Protein AF-A0A9D5GYY9-F1 (afdb_monomer_lite)

Organism: Pisum sativum (NCBI:txid3888)

Sequence (164 aa):
MALQGVNLPLAFTGQEAIWQKVFKEKFNMSIYDLDDFFGGPAFLTWSRMGNLHRNVPAALKYIFPSAKITHLGNWFSVKSDPKWTCTYLLDAIDPLFVEIGKAFVEQQLQEYGRSSHIYNYDTFDENTPPVDDPEYISSLGATIFKGMQSGDCNTSKFALLSWD

Structure (mmCIF, N/CA/C/O backbone):
data_AF-A0A9D5GYY9-F1
#
_entry.id   AF-A0A9D5GYY9-F1
#
loop_
_atom_site.group_PDB
_atom_site.id
_atom_site.type_symbol
_atom_site.label_atom_id
_atom_site.label_alt_id
_atom_site.label_comp_id
_atom_site.label_asym_id
_atom_site.label_entity_id
_atom_site.label_seq_id
_atom_site.pdbx_PDB_ins_code
_atom_site.Cartn_x
_atom_site.Cartn_y
_atom_site.Cartn_z
_atom_site.occupancy
_atom_site.B_iso_or_equiv
_atom_site.auth_seq_id
_atom_site.auth_comp_id
_atom_site.auth_asym_id
_atom_site.auth_atom_id
_atom_site.pdbx_PDB_model_num
ATOM 1 N N . MET A 1 1 ? -26.545 -6.242 2.659 1.00 84.75 1 MET A N 1
ATOM 2 C CA . MET A 1 1 ? -25.514 -6.815 3.554 1.00 84.75 1 MET A CA 1
ATOM 3 C C . MET A 1 1 ? -26.095 -7.231 4.900 1.00 84.75 1 MET A C 1
ATOM 5 O O . MET A 1 1 ? -26.119 -8.425 5.152 1.00 84.75 1 MET A O 1
ATOM 9 N N . ALA A 1 2 ? -26.653 -6.316 5.704 1.00 92.31 2 ALA A N 1
ATOM 10 C CA . ALA A 1 2 ? -27.191 -6.649 7.033 1.00 92.31 2 ALA A CA 1
ATOM 11 C C . ALA A 1 2 ? -28.255 -7.770 7.035 1.00 92.31 2 ALA A C 1
ATOM 13 O O . ALA A 1 2 ? -28.135 -8.726 7.791 1.00 92.31 2 ALA A O 1
ATOM 14 N N . LEU A 1 3 ? -29.243 -7.719 6.131 1.00 94.31 3 LEU A N 1
ATOM 15 C CA . LEU A 1 3 ? -30.298 -8.748 6.025 1.00 94.31 3 LEU A CA 1
ATOM 16 C C . LEU A 1 3 ? -29.793 -10.138 5.594 1.00 94.31 3 LEU A C 1
ATOM 18 O O . LEU A 1 3 ? -30.537 -11.105 5.672 1.00 94.31 3 LEU A O 1
ATOM 22 N N . GLN A 1 4 ? -28.548 -10.228 5.126 1.00 93.25 4 GLN A N 1
ATOM 23 C CA . GLN A 1 4 ? -27.902 -11.473 4.700 1.00 93.25 4 GLN A CA 1
ATOM 24 C C . GLN A 1 4 ? -26.844 -11.937 5.718 1.00 93.25 4 GLN A C 1
ATOM 26 O O . GLN A 1 4 ? -26.031 -12.798 5.408 1.00 93.25 4 GLN A O 1
ATOM 31 N N . GLY A 1 5 ? -26.799 -11.335 6.915 1.00 93.19 5 GLY A N 1
ATOM 32 C CA . GLY A 1 5 ? -25.850 -11.705 7.970 1.00 93.19 5 GLY A CA 1
ATOM 33 C C . GLY A 1 5 ? -24.387 -11.334 7.693 1.00 93.19 5 GLY A C 1
ATOM 34 O O . GLY A 1 5 ? -23.506 -11.760 8.434 1.00 93.19 5 GLY A O 1
ATOM 35 N N . VAL A 1 6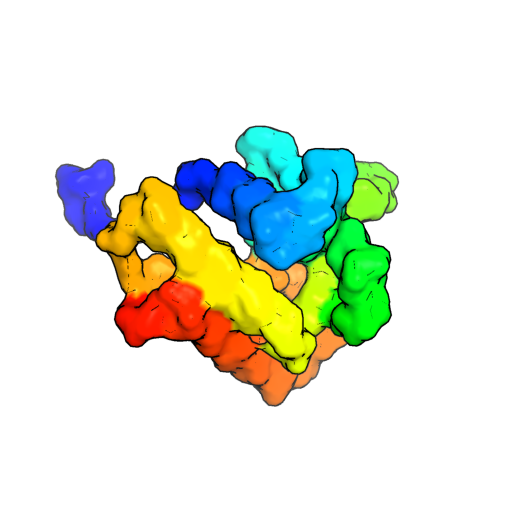 ? -24.104 -10.538 6.655 1.00 90.56 6 VAL A N 1
ATOM 36 C CA . VAL A 1 6 ? -22.736 -10.106 6.319 1.00 90.56 6 VAL A CA 1
ATOM 37 C C . VAL A 1 6 ? -22.232 -9.117 7.371 1.00 90.56 6 VAL A C 1
ATOM 39 O O . VAL A 1 6 ? -22.811 -8.039 7.522 1.00 90.56 6 VAL A O 1
ATOM 42 N N . ASN A 1 7 ? -21.138 -9.464 8.054 1.00 91.06 7 ASN A N 1
ATOM 43 C CA . ASN A 1 7 ? -20.552 -8.677 9.146 1.00 91.06 7 ASN A CA 1
ATOM 44 C C . ASN A 1 7 ? -19.096 -8.229 8.910 1.00 91.06 7 ASN A C 1
ATOM 46 O O . ASN A 1 7 ? -18.578 -7.462 9.716 1.00 91.06 7 ASN A O 1
ATOM 50 N N . LEU A 1 8 ? -18.452 -8.664 7.820 1.00 89.50 8 LEU A N 1
ATOM 51 C CA . LEU A 1 8 ? -17.073 -8.295 7.483 1.00 89.50 8 LEU A CA 1
ATOM 52 C C . LEU A 1 8 ? -16.927 -7.890 6.003 1.00 89.50 8 LEU A C 1
ATOM 54 O O . LEU A 1 8 ? -16.326 -8.618 5.215 1.00 89.50 8 LEU A O 1
ATOM 58 N N . PRO A 1 9 ? -17.522 -6.762 5.580 1.00 91.00 9 PRO A N 1
ATOM 59 C CA . PRO A 1 9 ? -17.279 -6.216 4.251 1.00 91.00 9 PRO A CA 1
ATOM 60 C C . PRO A 1 9 ? -15.926 -5.512 4.154 1.00 91.00 9 PRO A C 1
ATOM 62 O O . PRO A 1 9 ? -15.473 -4.878 5.107 1.00 91.00 9 PRO A O 1
ATOM 65 N N . LEU A 1 10 ? -15.333 -5.540 2.964 1.00 86.69 10 LEU A N 1
ATOM 66 C CA . LEU A 1 10 ? -14.183 -4.699 2.647 1.00 86.69 10 LEU A CA 1
ATOM 67 C C . LEU A 1 10 ? -14.624 -3.235 2.499 1.00 86.69 10 LEU A C 1
ATOM 69 O O . LEU A 1 10 ? -15.646 -2.943 1.876 1.00 86.69 10 LEU A O 1
ATOM 73 N N . ALA A 1 11 ? -13.841 -2.314 3.061 1.00 89.31 11 ALA A N 1
ATOM 74 C CA . ALA A 1 11 ? -14.134 -0.882 3.087 1.00 89.31 11 ALA A CA 1
ATOM 75 C C . ALA A 1 11 ? -12.952 -0.073 2.527 1.00 89.31 11 ALA A C 1
ATOM 77 O O . ALA A 1 11 ? -12.190 0.535 3.269 1.00 89.31 11 ALA A O 1
ATOM 78 N N . PHE A 1 12 ? -12.796 -0.071 1.200 1.00 86.81 12 PHE A N 1
ATOM 79 C CA . PHE A 1 12 ? -11.655 0.565 0.520 1.00 86.81 12 PHE A CA 1
ATOM 80 C C . PHE A 1 12 ? -11.857 2.043 0.141 1.00 86.81 12 PHE A C 1
ATOM 82 O O . PHE A 1 12 ? -10.991 2.658 -0.484 1.00 86.81 12 PHE A O 1
ATOM 89 N N . THR A 1 13 ? -13.028 2.615 0.417 1.00 90.81 13 THR A N 1
ATOM 90 C CA . THR A 1 13 ? -13.376 3.962 -0.051 1.00 90.81 13 THR A CA 1
ATOM 91 C C . THR A 1 13 ? -12.424 5.012 0.522 1.00 90.81 13 THR A C 1
ATOM 93 O O . THR A 1 13 ? -12.263 5.105 1.732 1.00 90.81 13 THR A O 1
ATOM 96 N N . GLY A 1 14 ? -11.835 5.835 -0.353 1.00 90.06 14 GLY A N 1
ATOM 97 C CA . GLY A 1 14 ? -11.000 6.975 0.041 1.00 90.06 14 GLY A CA 1
ATOM 98 C C . GLY A 1 14 ? -9.535 6.650 0.359 1.00 90.06 14 GLY A C 1
ATOM 99 O O . GLY A 1 14 ? -8.796 7.551 0.749 1.00 90.06 14 GLY A O 1
ATOM 100 N N . GLN A 1 15 ? -9.082 5.412 0.129 1.00 90.38 15 GLN A N 1
ATOM 101 C CA . GLN A 1 15 ? -7.683 5.005 0.318 1.00 90.38 15 GLN A CA 1
ATOM 102 C C . GLN A 1 15 ? -6.675 5.913 -0.414 1.00 90.38 15 GLN A C 1
ATOM 104 O O . GLN A 1 15 ? -5.615 6.215 0.134 1.00 90.38 15 GLN A O 1
ATOM 109 N N . GLU A 1 16 ? -6.989 6.389 -1.622 1.00 92.00 16 GLU A N 1
ATOM 110 C CA . GLU A 1 16 ? -6.086 7.256 -2.395 1.00 92.00 16 GLU A CA 1
ATOM 111 C C . GLU A 1 16 ? -5.832 8.587 -1.677 1.00 92.00 16 GLU A C 1
ATOM 113 O O . GLU A 1 16 ? -4.707 9.082 -1.670 1.00 92.00 16 GLU A O 1
ATOM 118 N N . ALA A 1 17 ? -6.848 9.140 -1.006 1.00 92.56 17 ALA A N 1
ATOM 119 C CA . ALA A 1 17 ? -6.710 10.378 -0.242 1.00 92.56 17 ALA A CA 1
ATOM 120 C C . ALA A 1 17 ? -5.799 10.192 0.984 1.00 92.56 17 ALA A C 1
ATOM 122 O O . ALA A 1 17 ? -5.020 11.089 1.313 1.00 92.56 17 ALA A O 1
ATOM 123 N N . ILE A 1 18 ? -5.850 9.019 1.627 1.00 94.12 18 ILE A N 1
ATOM 124 C CA . ILE A 1 18 ? -4.931 8.660 2.715 1.00 94.12 18 ILE A CA 1
ATOM 125 C C . ILE A 1 18 ? -3.498 8.587 2.184 1.00 94.12 18 ILE A C 1
ATOM 127 O O . ILE A 1 18 ? -2.615 9.241 2.735 1.00 94.12 18 ILE A O 1
ATOM 131 N N . TRP A 1 19 ? -3.268 7.880 1.074 1.00 94.25 19 TRP A N 1
ATOM 132 C CA . TRP A 1 19 ? -1.945 7.801 0.448 1.00 94.25 19 TRP A CA 1
ATOM 133 C C . TRP A 1 19 ? -1.400 9.169 0.030 1.00 94.25 19 TRP A C 1
ATOM 135 O O . TRP A 1 19 ? -0.231 9.461 0.273 1.00 94.25 19 TRP A O 1
ATOM 145 N N . GLN A 1 20 ? -2.240 10.037 -0.540 1.00 93.31 20 GLN A N 1
ATOM 146 C CA . GLN A 1 20 ? -1.849 11.407 -0.880 1.00 93.31 20 GLN A CA 1
ATOM 147 C C . GLN A 1 20 ? -1.379 12.187 0.350 1.00 93.31 20 GLN A C 1
ATOM 149 O O . GLN A 1 20 ? -0.344 12.847 0.2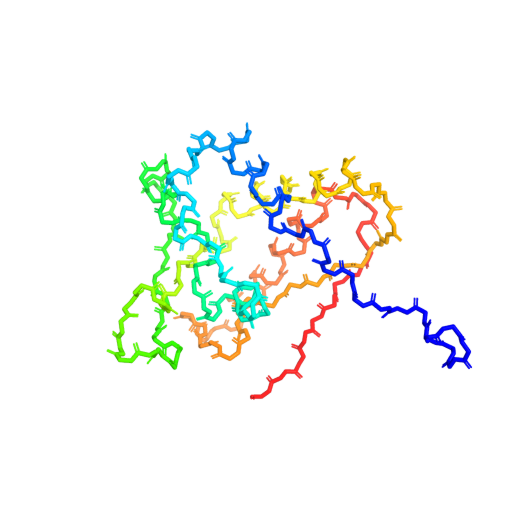85 1.00 93.31 20 GLN A O 1
ATOM 154 N N . LYS A 1 21 ? -2.110 12.110 1.470 1.00 94.88 21 LYS A N 1
ATOM 155 C CA . LYS A 1 21 ? -1.710 12.760 2.728 1.00 94.88 21 LYS A CA 1
ATOM 156 C C . LYS A 1 21 ? -0.391 12.195 3.245 1.00 94.88 21 LYS A C 1
ATOM 158 O O . LYS A 1 21 ? 0.523 12.964 3.513 1.00 94.88 21 LYS A O 1
ATOM 163 N N . VAL A 1 22 ? -0.246 10.869 3.286 1.00 95.00 22 VAL A N 1
ATOM 164 C CA . VAL A 1 22 ? 0.985 10.198 3.736 1.00 95.00 22 VAL A CA 1
ATOM 165 C C . VAL A 1 22 ? 2.194 10.665 2.929 1.00 95.00 22 VAL A C 1
ATOM 167 O O . VAL A 1 22 ? 3.162 11.160 3.503 1.00 95.00 22 VAL A O 1
ATOM 170 N N . PHE A 1 23 ? 2.145 10.568 1.600 1.00 94.44 23 PHE A N 1
ATOM 171 C CA . PHE A 1 23 ? 3.292 10.922 0.764 1.00 94.44 23 PHE A CA 1
ATOM 172 C C . PHE A 1 23 ? 3.625 12.414 0.799 1.00 94.44 23 PHE A C 1
ATOM 174 O O . PHE A 1 23 ? 4.801 12.779 0.830 1.00 94.44 23 PHE A O 1
ATOM 181 N N . LYS A 1 24 ? 2.614 13.283 0.863 1.00 93.88 24 LYS A N 1
ATOM 182 C CA . LYS A 1 24 ? 2.83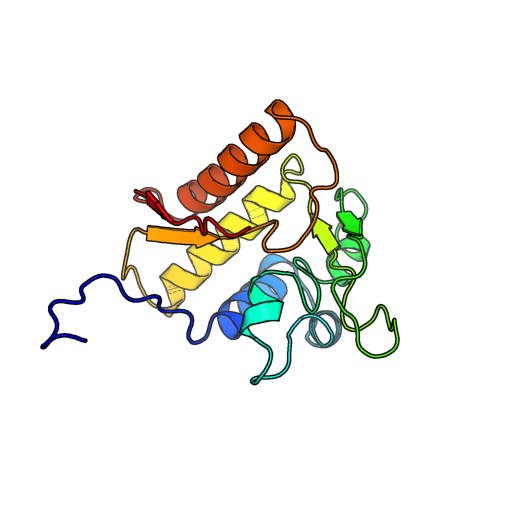5 14.730 0.948 1.00 93.88 24 LYS A CA 1
ATOM 183 C C . LYS A 1 24 ? 3.373 15.155 2.312 1.00 93.88 24 LYS A C 1
ATOM 185 O O . LYS A 1 24 ? 4.334 15.911 2.377 1.00 93.88 24 LYS A O 1
ATOM 190 N N . GLU A 1 25 ? 2.759 14.687 3.393 1.00 93.00 25 GLU A N 1
ATOM 191 C CA . GLU A 1 25 ? 3.031 15.182 4.747 1.00 93.00 25 GLU A CA 1
ATOM 192 C C . GLU A 1 25 ? 4.219 14.482 5.412 1.00 93.00 25 GLU A C 1
ATOM 194 O O . GLU A 1 25 ? 4.957 15.118 6.161 1.00 93.00 25 GLU A O 1
ATOM 199 N N . LYS A 1 26 ? 4.423 13.185 5.148 1.00 92.50 26 LYS A N 1
ATOM 200 C CA . LYS A 1 26 ? 5.482 12.386 5.791 1.00 92.50 26 LYS A CA 1
ATOM 201 C C . LYS A 1 26 ? 6.726 12.237 4.922 1.00 92.50 26 LYS A C 1
ATOM 203 O O . LYS A 1 26 ? 7.824 12.157 5.459 1.00 92.50 26 LYS A O 1
ATOM 208 N N . PHE A 1 27 ? 6.564 12.238 3.599 1.00 92.06 27 PHE A N 1
ATOM 209 C CA . PHE A 1 27 ? 7.655 11.983 2.649 1.00 92.06 27 PHE A CA 1
ATOM 210 C C . PHE A 1 27 ? 7.983 13.181 1.747 1.00 92.06 27 PHE A C 1
ATOM 212 O O . PHE A 1 27 ? 8.803 13.053 0.840 1.00 92.06 27 PHE A O 1
ATOM 219 N N . ASN A 1 28 ? 7.382 14.348 2.014 1.00 91.69 28 ASN A N 1
ATOM 220 C CA . ASN A 1 28 ? 7.642 15.615 1.322 1.00 91.69 28 ASN A CA 1
ATOM 221 C C . ASN A 1 28 ? 7.525 15.522 -0.214 1.00 91.69 28 ASN A C 1
ATOM 223 O O . ASN A 1 28 ? 8.269 16.176 -0.946 1.00 91.69 28 ASN A O 1
ATOM 227 N N . MET A 1 29 ? 6.600 14.695 -0.708 1.00 92.75 29 MET A N 1
ATOM 228 C CA . MET A 1 29 ? 6.320 14.576 -2.138 1.00 92.75 29 MET A CA 1
ATOM 229 C C . MET A 1 29 ? 5.381 15.690 -2.602 1.00 92.75 29 MET A C 1
ATOM 231 O O . MET A 1 29 ? 4.412 16.041 -1.922 1.00 92.75 29 MET A O 1
ATOM 235 N N . SER A 1 30 ? 5.637 16.236 -3.788 1.00 92.38 30 SER A N 1
ATOM 236 C CA . SER A 1 30 ? 4.714 17.163 -4.436 1.00 92.38 30 SER A CA 1
ATOM 237 C C . SER A 1 30 ? 3.531 16.417 -5.060 1.00 92.38 30 SER A C 1
ATOM 239 O O . SER A 1 30 ? 3.533 15.198 -5.208 1.00 92.38 30 SER A O 1
ATOM 241 N N . ILE A 1 31 ? 2.496 17.155 -5.469 1.00 87.25 31 ILE A N 1
ATOM 242 C CA . ILE A 1 31 ? 1.393 16.551 -6.229 1.00 87.25 31 ILE A CA 1
ATOM 243 C C . ILE A 1 31 ? 1.866 16.000 -7.583 1.00 87.25 31 ILE A C 1
ATOM 245 O O . ILE A 1 31 ? 1.354 14.983 -8.031 1.00 87.25 31 ILE A O 1
ATOM 249 N N . TYR A 1 32 ? 2.880 16.627 -8.189 1.00 89.19 32 TYR A N 1
ATOM 250 C CA . TYR A 1 32 ? 3.451 16.200 -9.468 1.00 89.19 32 TYR A CA 1
ATOM 251 C C . TYR A 1 32 ? 4.211 14.878 -9.342 1.00 89.19 32 TYR A C 1
ATOM 253 O O . TYR A 1 32 ? 4.190 14.062 -10.257 1.00 89.19 32 TYR A O 1
ATOM 261 N N . ASP A 1 33 ? 4.817 14.629 -8.180 1.00 88.69 33 ASP A N 1
ATOM 262 C CA . ASP A 1 33 ? 5.488 13.363 -7.868 1.00 88.69 33 ASP A CA 1
ATOM 263 C C . ASP A 1 33 ? 4.509 12.179 -7.764 1.00 88.69 33 ASP A C 1
ATOM 265 O O . ASP A 1 33 ? 4.918 11.019 -7.868 1.00 88.69 33 ASP A O 1
ATOM 269 N N . LEU A 1 34 ? 3.218 12.468 -7.564 1.00 88.25 34 LEU A N 1
ATOM 270 C CA . LEU A 1 34 ? 2.139 11.492 -7.400 1.00 88.25 34 LEU A CA 1
ATOM 271 C C . LEU A 1 34 ? 1.213 11.385 -8.623 1.00 88.25 34 LEU A C 1
ATOM 273 O O . LEU A 1 34 ? 0.297 10.563 -8.601 1.00 88.25 34 LEU A O 1
ATOM 277 N N . ASP A 1 35 ? 1.431 12.184 -9.671 1.00 82.19 35 ASP A N 1
ATOM 278 C CA . ASP A 1 35 ? 0.507 12.307 -10.811 1.00 82.19 35 ASP A CA 1
ATOM 279 C C . ASP A 1 35 ? 0.330 10.975 -11.564 1.00 82.19 35 ASP A C 1
ATOM 281 O O . ASP A 1 35 ? -0.779 10.589 -11.921 1.00 82.19 35 ASP A O 1
ATOM 285 N N . ASP A 1 36 ? 1.416 10.207 -11.694 1.00 80.75 36 ASP A N 1
ATOM 286 C CA . ASP A 1 36 ? 1.430 8.879 -12.326 1.00 80.75 36 ASP A CA 1
ATOM 287 C C . ASP A 1 36 ? 1.351 7.716 -11.307 1.00 80.75 36 ASP A C 1
ATOM 289 O O . ASP A 1 36 ? 1.585 6.556 -11.658 1.00 80.75 36 ASP A O 1
ATOM 293 N N . PHE A 1 37 ? 1.093 7.997 -10.024 1.00 86.06 37 PHE A N 1
ATOM 294 C CA . PHE A 1 37 ? 1.031 6.960 -8.984 1.00 86.06 37 PHE A CA 1
ATOM 295 C C . PHE A 1 37 ? -0.359 6.323 -8.868 1.00 86.06 37 PHE A C 1
ATOM 297 O O . PHE A 1 37 ? -0.463 5.110 -8.694 1.00 86.06 37 PHE A O 1
ATOM 304 N N . PHE A 1 38 ? -1.427 7.115 -8.978 1.00 87.88 38 PHE A N 1
ATOM 305 C CA . PHE A 1 38 ? -2.795 6.626 -8.807 1.00 87.88 38 PHE A CA 1
ATOM 306 C C . PHE A 1 38 ? -3.441 6.241 -10.138 1.00 87.88 38 PHE A C 1
ATOM 308 O O . PHE A 1 38 ? -3.384 6.983 -11.115 1.00 87.88 38 PHE A O 1
ATOM 315 N N . GLY A 1 39 ? -4.138 5.103 -10.150 1.00 84.31 39 GLY A N 1
ATOM 316 C CA . GLY A 1 39 ? -4.987 4.723 -11.272 1.00 84.31 39 GLY A CA 1
ATOM 317 C C . GLY A 1 39 ? -6.241 5.586 -11.397 1.00 84.31 39 GLY A C 1
ATOM 318 O O . GLY A 1 39 ? -6.727 6.176 -10.432 1.00 84.31 39 GLY A O 1
ATOM 319 N N . GLY A 1 40 ? -6.813 5.616 -12.603 1.00 86.56 40 GLY A N 1
ATOM 320 C CA . GLY A 1 40 ? -8.132 6.207 -12.824 1.00 86.56 40 GLY A CA 1
ATOM 321 C C . GLY A 1 40 ? -9.229 5.477 -12.028 1.00 86.56 40 GLY A C 1
ATOM 322 O O . GLY A 1 40 ? -9.060 4.310 -11.675 1.00 86.56 40 GLY A O 1
ATOM 323 N N . PRO A 1 41 ? -10.395 6.108 -11.791 1.00 87.88 41 PRO A N 1
ATOM 324 C CA . PRO A 1 41 ? -11.431 5.592 -10.887 1.00 87.88 41 PRO A CA 1
ATOM 325 C C . PRO A 1 41 ? -11.957 4.199 -11.267 1.00 87.88 41 PRO A C 1
ATOM 327 O O . PRO A 1 41 ? -12.308 3.416 -10.390 1.00 87.88 41 PRO A O 1
ATOM 330 N N . ALA A 1 42 ? -11.976 3.870 -12.562 1.00 88.88 42 ALA A N 1
ATOM 331 C CA . ALA A 1 42 ? -12.393 2.559 -13.060 1.00 88.88 42 ALA A CA 1
ATOM 332 C C . ALA A 1 42 ? -11.332 1.454 -12.880 1.00 88.88 42 ALA A C 1
ATOM 334 O O . ALA A 1 42 ? -11.650 0.284 -13.060 1.00 88.88 42 ALA A O 1
ATOM 335 N N . PHE A 1 43 ? -10.092 1.814 -12.536 1.00 86.56 43 PHE A N 1
ATOM 336 C CA . PHE A 1 43 ? -8.941 0.910 -12.467 1.00 86.56 43 PHE A CA 1
ATOM 337 C C . PHE A 1 43 ? -8.300 0.841 -11.073 1.00 86.56 43 PHE A C 1
ATOM 339 O O . PHE A 1 43 ? -7.260 0.207 -10.900 1.00 86.56 43 PHE A O 1
ATOM 346 N N . LEU A 1 44 ? -8.917 1.471 -10.065 1.00 87.06 44 LEU A N 1
ATOM 347 C CA . LEU A 1 44 ? -8.375 1.539 -8.705 1.00 87.06 44 LEU A CA 1
ATOM 348 C C . LEU A 1 44 ? -8.166 0.165 -8.065 1.00 87.06 44 LEU A C 1
ATOM 350 O O . LEU A 1 44 ? -7.257 0.021 -7.260 1.00 87.06 44 LEU A O 1
ATOM 354 N N . THR A 1 45 ? -8.967 -0.842 -8.412 1.00 86.12 45 THR A N 1
ATOM 355 C CA . THR A 1 45 ? -8.798 -2.214 -7.908 1.00 86.12 45 THR A CA 1
ATOM 356 C C . THR A 1 45 ? -7.410 -2.755 -8.243 1.00 86.12 45 THR A C 1
ATOM 358 O O . THR A 1 45 ? -6.630 -3.034 -7.340 1.00 86.12 45 THR A O 1
ATOM 361 N N . TRP A 1 46 ? -7.055 -2.787 -9.526 1.00 83.69 46 TRP A N 1
ATOM 362 C CA . TRP A 1 46 ? -5.743 -3.246 -9.989 1.00 83.69 46 TRP A CA 1
ATOM 363 C C . TRP A 1 46 ? -4.603 -2.305 -9.596 1.00 83.69 46 TRP A C 1
ATOM 365 O O . TRP A 1 46 ? -3.468 -2.749 -9.460 1.00 83.69 46 TRP A O 1
ATOM 375 N N . SER A 1 47 ? -4.879 -1.016 -9.376 1.00 84.56 47 SER A N 1
ATOM 376 C CA . SER A 1 47 ? -3.863 -0.108 -8.836 1.00 84.56 47 SER A CA 1
ATOM 377 C C . SER A 1 47 ? -3.551 -0.317 -7.366 1.00 84.56 47 SER A C 1
ATOM 379 O O . SER A 1 47 ? -2.395 -0.202 -6.973 1.00 84.56 47 SER A O 1
ATOM 381 N N . ARG A 1 48 ? -4.541 -0.681 -6.552 1.00 87.12 48 ARG A N 1
ATOM 382 C CA . ARG A 1 48 ? -4.324 -1.000 -5.134 1.00 87.12 48 ARG A CA 1
ATOM 383 C C . ARG A 1 48 ? -3.605 -2.331 -4.932 1.00 87.12 48 ARG A C 1
ATOM 385 O O . ARG A 1 48 ? -2.889 -2.462 -3.949 1.00 87.12 48 ARG A O 1
ATOM 392 N N . MET A 1 49 ? -3.792 -3.271 -5.856 1.00 83.50 49 MET A N 1
ATOM 393 C CA . MET A 1 49 ? -3.130 -4.583 -5.865 1.00 83.50 49 MET A CA 1
ATOM 394 C C . MET A 1 49 ? -1.723 -4.534 -6.497 1.00 83.50 49 MET A C 1
ATOM 396 O O . MET A 1 49 ? -1.007 -5.527 -6.522 1.00 83.50 49 MET A O 1
ATOM 400 N N . GLY A 1 50 ? -1.290 -3.366 -6.991 1.00 77.94 50 GLY A N 1
ATOM 401 C CA . GLY A 1 50 ? 0.050 -3.181 -7.551 1.00 77.94 50 GLY A CA 1
ATOM 402 C C . GLY A 1 50 ? 0.232 -3.724 -8.972 1.00 77.94 50 GLY A C 1
ATOM 403 O O . GLY A 1 50 ? 1.360 -3.778 -9.456 1.00 77.94 50 GLY A O 1
ATOM 404 N N . ASN A 1 51 ? -0.853 -4.099 -9.654 1.00 75.06 51 ASN A N 1
ATOM 405 C CA . ASN A 1 51 ? -0.855 -4.587 -11.035 1.00 75.06 51 ASN A CA 1
ATOM 406 C C . ASN A 1 51 ? -0.779 -3.444 -12.060 1.00 75.06 51 ASN A C 1
ATOM 408 O O . ASN A 1 51 ? -0.017 -3.503 -13.027 1.00 75.06 51 ASN A O 1
ATOM 412 N N . LEU A 1 52 ? -1.581 -2.396 -11.844 1.00 64.81 52 LEU A N 1
ATOM 413 C CA . LEU A 1 52 ? -1.627 -1.192 -12.677 1.00 64.81 52 LEU A CA 1
ATOM 414 C C . LEU A 1 52 ? -1.074 -0.011 -11.892 1.00 64.81 52 LEU A C 1
ATOM 416 O O . LEU A 1 52 ? -1.666 0.381 -10.898 1.00 64.81 52 LEU A O 1
ATOM 420 N N . HIS A 1 53 ? -0.024 0.645 -12.369 1.00 63.59 53 HIS A N 1
ATOM 421 C CA . HIS A 1 53 ? 0.707 1.647 -11.578 1.00 63.59 53 HIS A CA 1
ATOM 422 C C . HIS A 1 53 ? 1.441 1.040 -10.368 1.00 63.59 53 HIS A C 1
ATOM 424 O O . HIS A 1 53 ? 1.423 -0.163 -10.116 1.00 63.59 53 HIS A O 1
ATOM 430 N N . ARG A 1 54 ? 2.235 1.875 -9.700 1.00 67.94 54 ARG A N 1
ATOM 431 C CA . ARG A 1 54 ? 3.338 1.444 -8.834 1.00 67.94 54 ARG A CA 1
ATOM 432 C C . ARG A 1 54 ? 2.850 1.186 -7.397 1.00 67.94 54 ARG A C 1
ATOM 434 O O . ARG A 1 54 ? 1.980 1.905 -6.932 1.00 67.94 54 ARG A O 1
ATOM 441 N N . ASN A 1 55 ? 3.446 0.238 -6.667 1.00 78.31 55 ASN A N 1
ATOM 442 C CA . ASN A 1 55 ? 3.172 -0.000 -5.239 1.00 78.31 55 ASN A CA 1
ATOM 443 C C . ASN A 1 55 ? 3.719 1.150 -4.384 1.00 78.31 55 ASN A C 1
ATOM 445 O O . ASN A 1 55 ? 3.139 1.513 -3.364 1.00 78.31 55 ASN A O 1
ATOM 449 N N . VAL A 1 56 ? 4.819 1.761 -4.833 1.00 86.44 56 VAL A N 1
ATOM 450 C CA . VAL A 1 56 ? 5.346 3.021 -4.300 1.00 86.44 56 VAL A CA 1
ATOM 451 C C . VAL A 1 56 ? 5.572 4.049 -5.418 1.00 86.44 56 VAL A C 1
ATOM 453 O O . VAL A 1 56 ? 5.899 3.660 -6.543 1.00 86.44 56 VAL A O 1
ATOM 456 N N . PRO A 1 57 ? 5.442 5.364 -5.156 1.00 87.62 57 PRO A N 1
ATOM 457 C CA . PRO A 1 57 ? 5.683 6.391 -6.167 1.00 87.62 57 PRO A CA 1
ATOM 458 C C . PRO A 1 57 ? 7.095 6.307 -6.759 1.00 87.62 57 PRO A C 1
ATOM 460 O O . PRO A 1 57 ? 8.066 6.063 -6.043 1.00 87.62 57 PRO A O 1
ATOM 463 N N . ALA A 1 58 ? 7.239 6.588 -8.058 1.00 84.94 58 ALA A N 1
ATOM 464 C CA . ALA A 1 58 ? 8.549 6.639 -8.722 1.00 84.94 58 ALA A CA 1
ATOM 465 C C . ALA A 1 58 ? 9.501 7.645 -8.056 1.00 84.94 58 ALA A C 1
ATOM 467 O O . ALA A 1 58 ? 10.703 7.399 -7.938 1.00 84.94 58 ALA A O 1
ATOM 468 N N . ALA A 1 59 ? 8.929 8.752 -7.572 1.00 87.88 59 ALA A N 1
ATOM 469 C CA . ALA A 1 59 ? 9.611 9.797 -6.824 1.00 87.88 59 ALA A CA 1
ATOM 470 C C . ALA A 1 59 ? 10.387 9.263 -5.610 1.00 87.88 59 ALA A C 1
ATOM 472 O O . ALA A 1 59 ? 11.442 9.800 -5.269 1.00 87.88 59 ALA A O 1
ATOM 473 N N . LEU A 1 60 ? 9.922 8.165 -4.999 1.00 88.88 60 LEU A N 1
ATOM 474 C CA . LEU A 1 60 ? 10.548 7.578 -3.816 1.00 88.88 60 LEU A CA 1
ATOM 475 C C . LEU A 1 60 ? 12.007 7.184 -4.076 1.00 88.88 60 LEU A C 1
ATOM 477 O O . LEU A 1 60 ? 12.840 7.349 -3.194 1.00 88.88 60 LEU A O 1
ATOM 481 N N . LYS A 1 61 ? 12.350 6.761 -5.299 1.00 87.56 61 LYS A N 1
ATOM 482 C CA . LYS A 1 61 ? 13.733 6.433 -5.678 1.00 87.56 61 LYS A CA 1
ATOM 483 C C . LYS A 1 61 ? 14.658 7.655 -5.686 1.00 87.56 61 LYS A C 1
ATOM 485 O O . LYS A 1 61 ? 15.852 7.519 -5.444 1.00 87.56 61 LYS A O 1
ATOM 490 N N . TYR A 1 62 ? 14.127 8.837 -5.986 1.00 88.31 62 TYR A N 1
ATOM 491 C CA . TYR A 1 62 ? 14.909 10.075 -6.009 1.00 88.31 62 TYR A CA 1
ATOM 492 C C . TYR A 1 62 ? 15.032 10.691 -4.613 1.00 88.31 62 TYR A C 1
ATOM 494 O O . TYR A 1 62 ? 16.078 11.240 -4.282 1.00 88.31 62 TYR A O 1
ATOM 502 N N . ILE A 1 63 ? 13.985 10.567 -3.792 1.00 89.88 63 ILE A N 1
ATOM 503 C CA . ILE A 1 63 ? 13.964 11.073 -2.413 1.00 89.88 63 ILE A CA 1
ATOM 504 C C . ILE A 1 63 ? 14.770 10.153 -1.481 1.00 89.88 63 ILE A C 1
ATOM 506 O O . ILE A 1 63 ? 15.527 10.635 -0.642 1.00 89.88 63 ILE A O 1
ATOM 510 N N . PHE A 1 64 ? 14.667 8.835 -1.671 1.00 90.94 64 PHE A N 1
ATOM 511 C CA . PHE A 1 64 ? 15.386 7.807 -0.917 1.00 90.94 64 PHE A CA 1
ATOM 512 C C . PHE A 1 64 ? 16.247 6.954 -1.862 1.00 90.94 64 PHE A C 1
ATOM 514 O O . PHE A 1 64 ? 15.899 5.813 -2.168 1.00 90.94 64 PHE A O 1
ATOM 521 N N . PRO A 1 65 ? 17.401 7.465 -2.328 1.00 89.75 65 PRO A N 1
ATOM 522 C CA . PRO A 1 65 ? 18.247 6.754 -3.291 1.00 89.75 65 PRO A CA 1
ATOM 523 C C . PRO A 1 65 ? 18.876 5.469 -2.735 1.00 89.75 65 PRO A C 1
ATOM 525 O O . PRO A 1 65 ? 19.316 4.621 -3.508 1.00 89.75 65 PRO A O 1
ATOM 528 N N . SER A 1 66 ? 18.924 5.311 -1.409 1.00 90.44 66 SER A N 1
ATOM 529 C CA . SER A 1 66 ? 19.367 4.083 -0.743 1.00 90.44 66 SER A CA 1
ATOM 530 C C . SER A 1 66 ? 18.276 3.016 -0.634 1.00 90.44 66 SER A C 1
ATOM 532 O O . SER A 1 66 ? 18.594 1.894 -0.244 1.00 90.44 66 SER A O 1
ATOM 534 N N . ALA A 1 67 ? 17.016 3.355 -0.937 1.00 90.31 67 ALA A N 1
ATOM 535 C CA . ALA A 1 67 ? 15.905 2.424 -0.819 1.00 90.31 67 ALA A CA 1
ATOM 536 C C . ALA A 1 67 ? 16.014 1.311 -1.865 1.00 90.31 67 ALA A C 1
ATOM 538 O O . ALA A 1 67 ? 16.252 1.553 -3.055 1.00 90.31 67 ALA A O 1
ATOM 539 N N . LYS A 1 68 ? 15.798 0.072 -1.430 1.00 89.31 68 LYS A N 1
ATOM 540 C CA . LYS A 1 68 ? 15.803 -1.104 -2.302 1.00 89.31 68 LYS A CA 1
ATOM 541 C C . LYS A 1 68 ? 14.481 -1.210 -3.048 1.00 89.31 68 LYS A C 1
ATOM 543 O O . LYS A 1 68 ? 13.546 -1.866 -2.603 1.00 89.31 68 LYS A O 1
ATOM 548 N N . ILE A 1 69 ? 14.408 -0.547 -4.196 1.00 87.25 69 ILE A N 1
ATOM 549 C CA . ILE A 1 69 ? 13.220 -0.553 -5.050 1.00 87.25 69 ILE A CA 1
ATOM 550 C C . ILE A 1 69 ? 13.506 -1.365 -6.312 1.00 87.25 69 ILE A C 1
ATOM 552 O O . ILE A 1 69 ? 14.376 -1.013 -7.114 1.00 87.25 69 ILE A O 1
ATOM 556 N N . THR A 1 70 ? 12.745 -2.438 -6.497 1.00 83.44 70 THR A N 1
ATOM 557 C CA . THR A 1 70 ? 12.781 -3.284 -7.693 1.00 83.44 70 THR A CA 1
ATOM 558 C C . THR A 1 70 ? 11.651 -2.907 -8.641 1.00 83.44 70 THR A C 1
ATOM 560 O O . THR A 1 70 ? 10.622 -2.377 -8.229 1.00 83.44 70 THR A O 1
ATOM 563 N N . HIS A 1 71 ? 11.861 -3.123 -9.934 1.00 80.88 71 HIS A N 1
ATOM 564 C CA . HIS A 1 71 ? 10.836 -2.914 -10.950 1.00 80.88 71 HIS A CA 1
ATOM 565 C C . HIS A 1 71 ? 10.297 -4.287 -11.336 1.00 80.88 71 HIS A C 1
ATOM 567 O O . HIS A 1 71 ? 11.065 -5.118 -11.828 1.00 80.88 71 HIS A O 1
ATOM 573 N N . LEU A 1 72 ? 9.019 -4.541 -11.062 1.00 77.94 72 LEU A N 1
ATOM 574 C CA . LEU A 1 72 ? 8.396 -5.816 -11.400 1.00 77.94 72 LEU A CA 1
ATOM 575 C C . LEU A 1 72 ? 8.152 -5.929 -12.908 1.00 77.94 72 LEU A C 1
ATOM 577 O O . LEU A 1 72 ? 8.269 -4.959 -13.666 1.00 77.94 72 LEU A O 1
ATOM 581 N N . GLY A 1 73 ? 7.851 -7.155 -13.334 1.00 74.94 73 GLY A N 1
ATOM 582 C CA . GLY A 1 73 ? 7.541 -7.477 -14.719 1.00 74.94 73 GLY A CA 1
ATOM 583 C C . GLY A 1 73 ? 6.272 -6.795 -15.234 1.00 74.94 73 GLY A C 1
ATOM 584 O O . GLY A 1 73 ? 5.514 -6.162 -14.501 1.00 74.94 73 GLY A O 1
ATOM 585 N N . ASN A 1 74 ? 6.047 -6.940 -16.536 1.00 78.25 74 ASN A N 1
ATOM 586 C CA . ASN A 1 74 ? 4.846 -6.439 -17.187 1.00 78.25 74 ASN A CA 1
ATOM 587 C C . ASN A 1 74 ? 3.634 -7.307 -16.818 1.00 78.25 74 ASN A C 1
ATOM 589 O O . ASN A 1 74 ? 3.529 -8.442 -17.281 1.00 78.25 74 ASN A O 1
ATOM 593 N N . TRP A 1 75 ? 2.702 -6.737 -16.060 1.00 72.94 75 TRP A N 1
ATOM 594 C CA . TRP A 1 75 ? 1.348 -7.257 -15.900 1.00 72.94 75 TRP A CA 1
ATOM 595 C C . TRP A 1 75 ? 0.442 -6.653 -16.983 1.00 72.94 75 TRP A C 1
ATOM 597 O O . TRP A 1 75 ? 0.134 -5.460 -16.941 1.00 72.94 75 TRP A O 1
ATOM 607 N N . PHE A 1 76 ? 0.097 -7.465 -17.991 1.00 70.06 76 PHE A N 1
ATOM 608 C CA . PHE A 1 76 ? -0.898 -7.216 -19.053 1.00 70.06 76 PHE A CA 1
ATOM 609 C C . PHE A 1 76 ? -1.058 -5.763 -19.558 1.00 70.06 76 PHE A C 1
ATOM 611 O O . PHE A 1 76 ? -2.172 -5.278 -19.764 1.00 70.06 76 PHE A O 1
ATOM 618 N N . SER A 1 77 ? 0.040 -5.043 -19.807 1.00 68.44 77 SER A N 1
ATOM 619 C CA . SER A 1 77 ? -0.066 -3.637 -20.222 1.00 68.44 77 SER A CA 1
ATOM 620 C C . SER A 1 77 ? -0.690 -3.427 -21.595 1.00 68.44 77 SER A C 1
ATOM 622 O O . SER A 1 77 ? -0.403 -4.111 -22.583 1.00 68.44 77 SER A O 1
ATOM 624 N N . VAL A 1 78 ? -1.468 -2.350 -21.680 1.00 67.12 78 VAL A N 1
ATOM 625 C CA . VAL A 1 78 ? -1.934 -1.794 -22.946 1.00 67.12 78 VAL A CA 1
ATOM 626 C C . VAL A 1 78 ? -0.715 -1.340 -23.753 1.00 67.12 78 VAL A C 1
ATOM 628 O O . VAL A 1 78 ? 0.003 -0.427 -23.352 1.00 67.12 78 VAL A O 1
ATOM 631 N N . LYS A 1 79 ? -0.484 -1.978 -24.907 1.00 72.69 79 LYS A N 1
ATOM 632 C CA . LYS A 1 79 ? 0.613 -1.663 -25.847 1.00 72.69 79 LYS A CA 1
ATOM 633 C C . LYS A 1 79 ? 2.031 -1.806 -25.273 1.00 72.69 79 LYS A C 1
ATOM 635 O O . LYS A 1 79 ? 2.950 -1.194 -25.810 1.00 72.69 79 LYS A O 1
ATOM 640 N N . SER A 1 80 ? 2.224 -2.600 -24.217 1.00 72.19 80 SER A N 1
ATOM 641 C CA . SER A 1 80 ? 3.545 -2.774 -23.588 1.00 72.19 80 SER A CA 1
ATOM 642 C C . SER A 1 80 ? 4.150 -1.480 -23.024 1.00 72.19 80 SER A C 1
ATOM 644 O O . SER A 1 80 ? 5.366 -1.394 -22.875 1.00 72.19 80 SER A O 1
ATOM 646 N N . ASP A 1 81 ? 3.323 -0.471 -22.733 1.00 75.81 81 ASP A N 1
ATOM 647 C CA . ASP A 1 81 ? 3.776 0.816 -22.210 1.00 75.81 81 ASP A CA 1
ATOM 648 C C . ASP A 1 81 ? 4.048 0.711 -20.692 1.00 75.81 81 ASP A C 1
ATOM 650 O O . ASP A 1 81 ? 3.100 0.526 -19.918 1.00 75.81 81 ASP A O 1
ATOM 654 N N . PRO A 1 82 ? 5.318 0.852 -20.244 1.00 70.81 82 PRO A N 1
ATOM 655 C CA . PRO A 1 82 ? 5.700 0.754 -18.835 1.00 70.81 82 PRO A CA 1
ATOM 656 C C . PRO A 1 82 ? 5.063 1.818 -17.940 1.00 70.81 82 PRO A C 1
ATOM 658 O O . PRO A 1 82 ? 5.159 1.716 -16.721 1.00 70.81 82 PRO A O 1
ATOM 661 N N . LYS A 1 83 ? 4.426 2.847 -18.511 1.00 73.50 83 LYS A N 1
ATOM 662 C CA . LYS A 1 83 ? 3.649 3.821 -17.744 1.00 73.50 83 LYS A CA 1
ATOM 663 C C . LYS A 1 83 ? 2.500 3.165 -16.969 1.00 73.50 83 LYS A C 1
ATOM 665 O O . LYS A 1 83 ? 2.201 3.593 -15.859 1.00 73.50 83 LYS A O 1
ATOM 670 N N . TRP A 1 84 ? 1.872 2.137 -17.540 1.00 72.12 84 TRP A N 1
ATOM 671 C CA . TRP A 1 84 ? 0.631 1.545 -17.020 1.00 72.12 84 TRP A CA 1
ATOM 672 C C . TRP A 1 84 ? 0.843 0.214 -16.290 1.00 72.12 84 TRP A C 1
ATOM 674 O O . TRP A 1 84 ? -0.123 -0.469 -15.971 1.00 72.12 84 TRP A O 1
ATOM 684 N N . THR A 1 85 ? 2.092 -0.185 -16.059 1.00 73.69 85 THR A N 1
ATOM 685 C CA . THR A 1 85 ? 2.471 -1.495 -15.507 1.00 73.69 85 THR A CA 1
ATOM 686 C C . THR A 1 85 ? 3.859 -1.406 -14.863 1.00 73.69 85 THR A C 1
ATOM 688 O O . THR A 1 85 ? 4.336 -0.306 -14.587 1.00 73.69 85 THR A O 1
ATOM 691 N N . CYS A 1 86 ? 4.523 -2.546 -14.657 1.00 70.31 86 CYS A N 1
ATOM 692 C CA . CYS A 1 86 ? 5.888 -2.653 -14.155 1.00 70.31 86 CYS A CA 1
ATOM 693 C C . CYS A 1 86 ? 6.069 -1.846 -12.865 1.00 70.31 86 CYS A C 1
ATOM 695 O O . CYS A 1 86 ? 6.784 -0.845 -12.776 1.00 70.31 86 CYS A O 1
ATOM 697 N N . THR A 1 87 ? 5.318 -2.263 -11.857 1.00 73.31 87 THR A N 1
ATOM 698 C CA 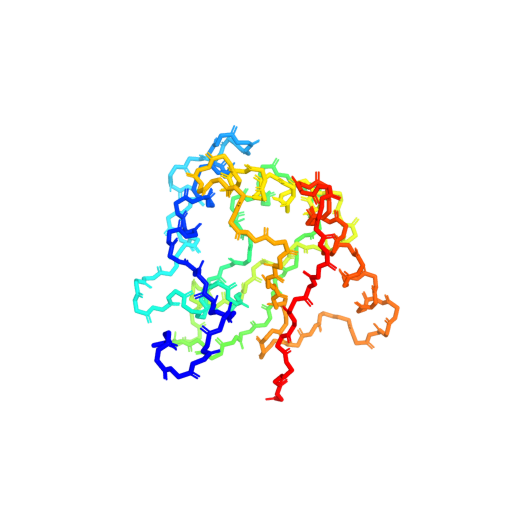. THR A 1 87 ? 5.241 -1.585 -10.572 1.00 73.31 87 THR A CA 1
ATOM 699 C C . THR A 1 87 ? 6.612 -1.477 -9.889 1.00 73.31 87 THR A C 1
ATOM 701 O O . THR A 1 87 ? 7.461 -2.365 -10.004 1.00 73.31 87 THR A O 1
ATOM 704 N N . TYR A 1 88 ? 6.844 -0.376 -9.167 1.00 82.38 88 TYR A N 1
ATOM 705 C CA . TYR A 1 88 ? 7.972 -0.297 -8.241 1.00 82.38 88 TYR A CA 1
ATOM 706 C C . TYR A 1 88 ? 7.590 -0.997 -6.947 1.00 82.38 88 TYR A C 1
ATOM 708 O O . TYR A 1 88 ? 6.674 -0.547 -6.262 1.00 82.38 88 TYR A O 1
ATOM 716 N N . LEU A 1 89 ? 8.312 -2.059 -6.613 1.00 85.06 89 LEU A N 1
ATOM 717 C CA . LEU A 1 89 ? 8.183 -2.781 -5.360 1.00 85.06 89 LEU A CA 1
ATOM 718 C C . LEU A 1 89 ? 9.321 -2.372 -4.426 1.00 85.06 89 LEU A C 1
ATOM 720 O O . LEU A 1 89 ? 10.498 -2.578 -4.737 1.00 85.06 89 LEU A O 1
ATOM 724 N N . LEU A 1 90 ? 8.960 -1.796 -3.281 1.00 86.31 90 LEU A N 1
ATOM 725 C CA . LEU A 1 90 ? 9.886 -1.590 -2.176 1.00 86.31 90 LEU A CA 1
ATOM 726 C C . LEU A 1 90 ? 10.136 -2.931 -1.482 1.00 86.31 90 LEU A C 1
ATOM 728 O O . LEU A 1 90 ? 9.189 -3.627 -1.119 1.00 86.31 90 LEU A O 1
ATOM 732 N N . ASP A 1 91 ? 11.404 -3.290 -1.319 1.00 85.12 91 ASP A N 1
ATOM 733 C CA . ASP A 1 91 ? 11.807 -4.525 -0.656 1.00 85.12 91 ASP A CA 1
ATOM 734 C C . ASP A 1 91 ? 11.347 -4.530 0.809 1.00 85.12 91 ASP A C 1
ATOM 736 O O . ASP A 1 91 ? 11.524 -3.551 1.535 1.00 85.12 91 ASP A O 1
ATOM 740 N N . ALA A 1 92 ? 10.778 -5.648 1.253 1.00 80.12 92 ALA A N 1
ATOM 741 C CA . ALA A 1 92 ? 10.272 -5.815 2.611 1.00 80.12 92 ALA A CA 1
ATOM 742 C C . ALA A 1 92 ? 11.350 -5.703 3.691 1.00 80.12 92 ALA A C 1
ATOM 744 O O . ALA A 1 92 ? 11.042 -5.446 4.849 1.00 80.12 92 ALA A O 1
ATOM 745 N N . ILE A 1 93 ? 12.609 -5.954 3.343 1.00 82.50 93 ILE A N 1
ATOM 746 C CA . ILE A 1 93 ? 13.740 -5.889 4.269 1.00 82.50 93 ILE A CA 1
ATOM 747 C C . ILE A 1 93 ? 14.217 -4.433 4.422 1.00 82.50 93 ILE A C 1
ATOM 749 O O . ILE A 1 93 ? 14.959 -4.114 5.354 1.00 82.50 93 ILE A O 1
ATOM 753 N N . ASP A 1 94 ? 13.791 -3.529 3.535 1.00 88.81 94 ASP A N 1
ATOM 754 C CA . ASP A 1 94 ? 14.094 -2.109 3.649 1.00 88.81 94 ASP A CA 1
ATOM 755 C C . ASP A 1 94 ? 13.333 -1.485 4.839 1.00 88.81 94 ASP A C 1
ATOM 757 O O . ASP A 1 94 ? 12.109 -1.628 4.930 1.00 88.81 94 ASP A O 1
ATOM 761 N N . PRO A 1 95 ? 14.005 -0.767 5.761 1.00 90.44 95 PRO A N 1
ATOM 762 C CA . PRO A 1 95 ? 13.339 -0.105 6.885 1.00 90.44 95 PRO A CA 1
ATOM 763 C C . PRO A 1 95 ? 12.205 0.837 6.463 1.00 90.44 95 PRO A C 1
ATOM 765 O O . PRO A 1 95 ? 11.223 0.983 7.197 1.00 90.44 95 PRO A O 1
ATOM 768 N N . LEU A 1 96 ? 12.314 1.428 5.269 1.00 91.69 96 LEU A N 1
ATOM 769 C CA . LEU A 1 96 ? 11.308 2.322 4.706 1.00 91.69 96 LEU A CA 1
ATOM 770 C C . LEU A 1 96 ? 9.959 1.615 4.499 1.00 91.69 96 LEU A C 1
ATOM 772 O O . LEU A 1 96 ? 8.914 2.260 4.563 1.00 91.69 96 LEU A O 1
ATOM 776 N N . PHE A 1 97 ? 9.954 0.290 4.313 1.00 89.94 97 PHE A N 1
ATOM 777 C CA . PHE A 1 97 ? 8.730 -0.495 4.154 1.00 89.94 97 PHE A CA 1
ATOM 778 C C . PHE A 1 97 ? 7.843 -0.403 5.401 1.00 89.94 97 PHE A C 1
ATOM 780 O O . PHE A 1 97 ? 6.648 -0.110 5.319 1.00 89.94 97 PHE A O 1
ATOM 787 N N . VAL A 1 98 ? 8.445 -0.599 6.578 1.00 90.56 98 VAL A N 1
ATOM 788 C CA . VAL A 1 98 ? 7.743 -0.506 7.865 1.00 90.56 98 VAL A CA 1
ATOM 789 C C . VAL A 1 98 ? 7.312 0.932 8.133 1.00 90.56 98 VAL A C 1
ATOM 791 O O . VAL A 1 98 ? 6.204 1.150 8.613 1.00 90.56 98 VAL A O 1
ATOM 794 N N . GLU A 1 99 ? 8.155 1.912 7.805 1.00 92.62 99 GLU A N 1
ATOM 795 C CA . GLU A 1 99 ? 7.855 3.331 8.014 1.00 92.62 99 GLU A CA 1
ATOM 796 C C . GLU A 1 99 ? 6.657 3.804 7.178 1.00 92.62 99 GLU A C 1
ATOM 798 O O . GLU A 1 99 ? 5.740 4.428 7.716 1.00 92.62 99 GLU A O 1
ATOM 803 N N . ILE A 1 100 ? 6.614 3.447 5.890 1.00 92.81 100 ILE A N 1
ATOM 804 C CA . ILE A 1 100 ? 5.486 3.755 5.002 1.00 92.81 100 ILE A CA 1
ATOM 805 C C . ILE A 1 100 ? 4.216 3.043 5.480 1.00 92.81 100 ILE A C 1
ATOM 807 O O . ILE A 1 100 ? 3.164 3.676 5.592 1.00 92.81 100 ILE A O 1
ATOM 811 N N . GLY A 1 101 ? 4.304 1.746 5.800 1.00 90.75 101 GLY A N 1
ATOM 812 C CA . GLY A 1 101 ? 3.162 0.969 6.288 1.00 90.75 101 GLY A CA 1
ATOM 813 C C . GLY A 1 101 ? 2.580 1.539 7.583 1.00 90.75 101 GLY A C 1
ATOM 814 O O . GLY A 1 101 ? 1.367 1.721 7.698 1.00 90.75 101 GLY A O 1
ATOM 815 N N . LYS A 1 102 ? 3.451 1.912 8.527 1.00 93.00 102 LYS A N 1
ATOM 816 C CA . LYS A 1 102 ? 3.070 2.590 9.767 1.00 93.00 102 LYS A CA 1
ATOM 817 C C . LYS A 1 102 ? 2.348 3.905 9.489 1.00 93.00 102 LYS A C 1
ATOM 819 O O . LYS A 1 102 ? 1.258 4.124 10.013 1.00 93.00 102 LYS A O 1
ATOM 824 N N . ALA A 1 103 ? 2.949 4.761 8.662 1.00 94.44 103 ALA A N 1
ATOM 825 C CA . ALA A 1 103 ? 2.407 6.075 8.340 1.00 94.44 103 ALA A CA 1
ATOM 826 C C . ALA A 1 103 ? 1.015 5.975 7.698 1.00 94.44 103 ALA A C 1
ATOM 828 O O . ALA A 1 103 ? 0.131 6.766 8.026 1.00 94.44 103 ALA A O 1
ATOM 829 N N . PHE A 1 104 ? 0.800 4.981 6.832 1.00 93.31 104 PHE A N 1
ATOM 830 C CA . PHE A 1 104 ? -0.507 4.720 6.236 1.00 93.31 104 PHE A CA 1
ATOM 831 C C . PHE A 1 104 ? -1.564 4.345 7.276 1.00 93.31 104 PHE A C 1
ATOM 833 O O . PHE A 1 104 ? -2.643 4.938 7.289 1.00 93.31 104 PHE A O 1
ATOM 840 N N . VAL A 1 105 ? -1.259 3.399 8.168 1.00 92.06 105 VAL A N 1
ATOM 841 C CA . VAL A 1 105 ? -2.208 2.962 9.204 1.00 92.06 105 VAL A CA 1
ATOM 842 C C . VAL A 1 105 ? -2.524 4.097 10.179 1.00 92.06 105 VAL A C 1
ATOM 844 O O . VAL A 1 105 ? -3.694 4.326 10.482 1.00 92.06 105 VAL A O 1
ATOM 847 N N . GLU A 1 106 ? -1.522 4.860 10.621 1.00 92.81 106 GLU A N 1
ATOM 848 C CA . GLU A 1 106 ? -1.731 6.025 11.492 1.00 92.81 106 GLU A CA 1
ATOM 849 C C . GLU A 1 106 ? -2.632 7.076 10.828 1.00 92.81 106 GLU A C 1
ATOM 851 O O . GLU A 1 106 ? -3.575 7.566 11.453 1.00 92.81 106 GLU A O 1
ATOM 856 N N . GLN A 1 107 ? -2.391 7.384 9.549 1.00 94.19 107 GLN A N 1
ATOM 857 C CA . GLN A 1 107 ? -3.201 8.348 8.807 1.00 94.19 107 GLN A CA 1
ATOM 858 C C . GLN A 1 107 ? -4.636 7.850 8.596 1.00 94.19 107 GLN A C 1
ATOM 860 O O . GLN A 1 107 ? -5.586 8.627 8.710 1.00 94.19 107 GLN A O 1
ATOM 865 N N . GLN A 1 108 ? -4.811 6.557 8.314 1.00 91.94 108 GLN A N 1
ATOM 866 C CA . GLN A 1 108 ? -6.130 5.944 8.177 1.00 91.94 108 GLN A CA 1
ATOM 867 C C . GLN A 1 108 ? -6.919 6.026 9.491 1.00 91.94 108 GLN A C 1
ATOM 869 O O . GLN A 1 108 ? -8.088 6.415 9.481 1.00 91.94 108 GLN A O 1
ATOM 874 N N . LEU A 1 109 ? -6.276 5.708 10.621 1.00 91.56 109 LEU A N 1
ATOM 875 C CA . LEU A 1 109 ? -6.881 5.814 11.949 1.00 91.56 109 LEU A CA 1
ATOM 876 C C . LEU A 1 109 ? -7.240 7.258 12.307 1.00 91.56 109 LEU A C 1
ATOM 878 O O . LEU A 1 109 ? -8.263 7.486 12.949 1.00 91.56 109 LEU A O 1
ATOM 882 N N . GLN A 1 110 ? -6.419 8.228 11.904 1.00 92.50 110 GLN A N 1
ATOM 883 C CA . GLN A 1 110 ? -6.697 9.642 12.132 1.00 92.50 110 GLN A CA 1
ATOM 884 C C . GLN A 1 110 ? -7.938 10.113 11.363 1.00 92.50 110 GLN A C 1
ATOM 886 O O . GLN A 1 110 ? -8.748 10.857 11.912 1.00 92.50 110 GLN A O 1
ATOM 891 N N . GLU A 1 111 ? -8.088 9.692 10.107 1.00 92.31 111 GLU A N 1
ATOM 892 C CA . GLU A 1 111 ? -9.159 10.180 9.235 1.00 92.31 111 GLU A CA 1
ATOM 893 C C . GLU A 1 111 ? -10.497 9.477 9.490 1.00 92.31 111 GLU A C 1
ATOM 895 O O . GLU A 1 111 ? -11.543 10.121 9.570 1.00 92.31 111 GLU A O 1
ATOM 900 N N . TYR A 1 112 ? -10.472 8.148 9.602 1.00 90.31 112 TYR A N 1
ATOM 901 C CA . TYR A 1 112 ? -11.683 7.327 9.677 1.00 90.31 112 TYR A CA 1
ATOM 902 C C . TYR A 1 112 ? -11.987 6.822 11.086 1.00 90.31 112 TYR A C 1
ATOM 904 O O . TYR A 1 112 ? -13.028 6.199 11.311 1.00 90.31 112 TYR A O 1
ATOM 912 N N . GLY A 1 113 ? -11.101 7.094 12.044 1.00 88.19 113 GLY A N 1
ATOM 913 C CA . GLY A 1 113 ? -11.155 6.473 13.354 1.00 88.19 113 GLY A CA 1
ATOM 914 C C . GLY A 1 113 ? -10.832 4.981 13.286 1.00 88.19 113 GLY A C 1
ATOM 915 O O . GLY A 1 113 ? -10.581 4.386 12.236 1.00 88.19 113 GLY A O 1
ATOM 916 N N . ARG A 1 114 ? -10.860 4.343 14.452 1.00 83.00 114 ARG A N 1
ATOM 917 C CA . ARG A 1 114 ? -10.665 2.899 14.561 1.00 83.00 114 ARG A CA 1
ATOM 918 C C . ARG A 1 114 ? -11.994 2.178 14.337 1.00 83.00 114 ARG A C 1
ATOM 920 O O . ARG A 1 114 ? -12.798 2.066 15.258 1.00 83.00 114 ARG A O 1
ATOM 927 N N . SER A 1 115 ? -12.214 1.702 13.114 1.00 78.94 115 SER A N 1
ATOM 928 C CA . SER A 1 115 ? -13.429 0.976 12.712 1.00 78.94 115 SER A CA 1
ATOM 929 C C . SER A 1 115 ? -13.270 -0.552 12.703 1.00 78.94 115 SER A C 1
ATOM 931 O O . SER A 1 115 ? -14.269 -1.267 12.757 1.00 78.94 115 SER A O 1
ATOM 933 N N . SER A 1 116 ? -12.033 -1.061 12.649 1.00 81.62 116 SER A N 1
ATOM 934 C CA . SER A 1 116 ? -11.692 -2.490 12.596 1.00 81.62 116 SER A CA 1
ATOM 935 C C . SER A 1 116 ? -10.261 -2.735 13.102 1.00 81.62 116 SER A C 1
ATOM 937 O O . SER A 1 116 ? -9.500 -1.791 13.298 1.00 81.62 116 SER A O 1
ATOM 939 N N . HIS A 1 117 ? -9.908 -4.009 13.287 1.00 85.19 117 HIS A N 1
ATOM 940 C CA . HIS A 1 117 ? -8.555 -4.506 13.599 1.00 85.19 117 HIS A CA 1
ATOM 941 C C . HIS A 1 117 ? -8.052 -5.523 12.561 1.00 85.19 117 HIS A C 1
ATOM 943 O O . HIS A 1 117 ? -7.168 -6.341 12.843 1.00 85.19 117 HIS A O 1
ATOM 949 N N . ILE A 1 118 ? -8.705 -5.535 11.397 1.00 85.25 118 ILE A N 1
ATOM 950 C CA . ILE A 1 118 ? -8.457 -6.453 10.291 1.00 85.25 118 ILE A CA 1
ATOM 951 C C . ILE A 1 118 ? -8.032 -5.612 9.097 1.00 85.25 118 ILE A C 1
ATOM 953 O O . ILE A 1 118 ? -8.794 -4.755 8.648 1.00 85.25 118 ILE A O 1
ATOM 957 N N . TYR A 1 119 ? -6.836 -5.890 8.594 1.00 86.38 119 TYR A N 1
ATOM 958 C CA . TYR A 1 119 ? -6.257 -5.220 7.437 1.00 86.38 119 TYR A CA 1
ATOM 959 C C . TYR A 1 119 ? -6.038 -6.235 6.318 1.00 86.38 119 TYR A C 1
ATOM 961 O O . TYR A 1 119 ? -5.785 -7.411 6.583 1.00 86.38 119 TYR A O 1
ATOM 969 N N . ASN A 1 120 ? -6.151 -5.779 5.076 1.00 86.56 120 ASN A N 1
ATOM 970 C CA . ASN A 1 120 ? -5.900 -6.567 3.875 1.00 86.56 120 ASN A CA 1
ATOM 971 C C . ASN A 1 120 ? -4.756 -5.921 3.084 1.00 86.56 120 ASN A C 1
ATOM 973 O O . ASN A 1 120 ? -4.649 -4.694 3.050 1.00 86.56 120 ASN A O 1
ATOM 977 N N . TYR A 1 121 ? -3.880 -6.754 2.526 1.00 84.56 121 TYR A N 1
ATOM 978 C CA . TYR A 1 121 ? -2.735 -6.341 1.722 1.00 84.56 121 TYR A CA 1
ATOM 979 C C . TYR A 1 121 ? -2.232 -7.544 0.927 1.00 84.56 121 TYR A C 1
ATOM 981 O O . TYR A 1 121 ? -1.846 -8.546 1.520 1.00 84.56 121 TYR A O 1
ATOM 989 N N . ASP A 1 122 ? -2.189 -7.428 -0.393 1.00 84.69 122 ASP A N 1
ATOM 990 C CA . ASP A 1 122 ? -1.817 -8.520 -1.288 1.00 84.69 122 ASP A CA 1
ATOM 991 C C . ASP A 1 122 ? -0.678 -8.029 -2.191 1.00 84.69 122 ASP A C 1
ATOM 993 O O . ASP A 1 122 ? -0.877 -7.213 -3.083 1.00 84.69 122 ASP A O 1
ATOM 997 N N . THR A 1 123 ? 0.559 -8.443 -1.891 1.00 80.56 123 THR A N 1
ATOM 998 C CA . THR A 1 123 ? 1.775 -7.888 -2.531 1.00 80.56 123 THR A CA 1
ATOM 999 C C . THR A 1 123 ? 2.018 -8.429 -3.934 1.00 80.56 123 THR A C 1
ATOM 1001 O O . THR A 1 123 ? 2.613 -7.755 -4.772 1.00 80.56 123 THR A O 1
ATOM 1004 N N . PHE A 1 124 ? 1.602 -9.671 -4.161 1.00 80.75 124 PHE A N 1
ATOM 1005 C CA . PHE A 1 124 ? 1.913 -10.441 -5.359 1.00 80.75 124 PHE A CA 1
ATOM 1006 C C . PHE A 1 124 ? 0.649 -10.969 -6.035 1.00 80.75 124 PHE A C 1
ATOM 1008 O O . PHE A 1 124 ? 0.688 -12.019 -6.668 1.00 80.75 124 PHE A O 1
ATOM 1015 N N . ASP A 1 125 ? -0.468 -10.248 -5.907 1.00 79.38 125 ASP A N 1
ATOM 1016 C CA . ASP A 1 125 ? -1.691 -10.613 -6.617 1.00 79.38 125 ASP A CA 1
ATOM 1017 C C . ASP A 1 125 ? -1.421 -10.601 -8.126 1.00 79.38 125 ASP A C 1
ATOM 1019 O O . ASP A 1 125 ? -1.022 -9.579 -8.691 1.00 79.38 125 ASP A O 1
ATOM 1023 N N . GLU A 1 126 ? -1.513 -11.778 -8.747 1.00 79.50 126 GLU A N 1
ATOM 1024 C CA . GLU A 1 126 ? -1.164 -12.043 -10.149 1.00 79.50 126 GLU A CA 1
ATOM 1025 C C . GLU A 1 126 ? 0.240 -11.562 -10.591 1.00 79.50 126 GLU A C 1
ATOM 1027 O O . GLU A 1 126 ? 0.506 -11.388 -11.784 1.00 79.50 126 GLU A O 1
ATOM 1032 N N . ASN A 1 127 ? 1.166 -11.345 -9.653 1.00 77.62 127 ASN A N 1
ATOM 1033 C CA . ASN A 1 127 ? 2.543 -10.939 -9.935 1.00 77.62 127 ASN A CA 1
ATOM 1034 C C . ASN A 1 127 ? 3.522 -11.990 -9.416 1.00 77.62 127 ASN A C 1
ATOM 1036 O O . ASN A 1 127 ? 3.418 -12.457 -8.288 1.00 77.62 127 ASN A O 1
ATOM 1040 N N . THR A 1 128 ? 4.534 -12.331 -10.213 1.00 79.81 128 THR A N 1
ATOM 1041 C CA . THR A 1 128 ? 5.594 -13.234 -9.750 1.00 79.81 128 THR A CA 1
ATOM 1042 C C . THR A 1 128 ? 6.505 -12.506 -8.754 1.00 79.81 128 THR A C 1
ATOM 1044 O O . THR A 1 128 ? 6.994 -11.416 -9.079 1.00 79.81 128 THR A O 1
ATOM 1047 N N . PRO A 1 129 ? 6.773 -13.079 -7.564 1.00 81.69 129 PRO A N 1
ATOM 1048 C CA . PRO A 1 129 ? 7.739 -12.505 -6.639 1.00 81.69 129 PRO A CA 1
ATOM 1049 C C . PRO A 1 129 ? 9.134 -12.448 -7.282 1.00 81.69 129 PRO A C 1
ATOM 1051 O O . PRO A 1 129 ? 9.473 -13.292 -8.113 1.00 81.69 129 PRO A O 1
ATOM 1054 N N . PRO A 1 130 ? 9.983 -11.481 -6.895 1.00 80.12 130 PRO A N 1
ATOM 1055 C CA . PRO A 1 130 ? 11.334 -11.373 -7.446 1.00 80.12 130 PRO A CA 1
ATOM 1056 C C . PRO A 1 130 ? 12.227 -12.559 -7.052 1.00 80.12 130 PRO A C 1
ATOM 1058 O O . PRO A 1 130 ? 13.197 -12.855 -7.749 1.00 80.12 130 PRO A O 1
ATOM 1061 N N . VAL A 1 131 ? 11.910 -13.217 -5.932 1.00 84.25 131 VAL A N 1
ATOM 1062 C CA . VAL A 1 131 ? 12.624 -14.379 -5.406 1.00 84.25 131 VAL A CA 1
ATOM 1063 C C . VAL A 1 131 ? 11.601 -15.440 -5.008 1.00 84.25 131 VAL A C 1
ATOM 1065 O O . VAL A 1 131 ? 10.732 -15.185 -4.176 1.00 84.25 131 VAL A O 1
ATOM 1068 N N . ASP A 1 132 ? 11.726 -16.627 -5.597 1.00 85.75 132 ASP A N 1
ATOM 1069 C CA . ASP A 1 132 ? 10.929 -17.813 -5.264 1.00 85.75 132 ASP A CA 1
ATOM 1070 C C . ASP A 1 132 ? 11.630 -18.619 -4.158 1.00 85.75 132 ASP A C 1
ATOM 1072 O O . ASP A 1 132 ? 12.185 -19.694 -4.382 1.00 85.75 132 ASP A O 1
ATOM 1076 N N . ASP A 1 133 ? 11.708 -18.017 -2.969 1.00 87.44 133 ASP A N 1
ATOM 1077 C CA . ASP A 1 133 ? 12.337 -18.598 -1.782 1.00 87.44 133 ASP A CA 1
ATOM 1078 C C . ASP A 1 133 ? 11.382 -18.517 -0.576 1.00 87.44 133 ASP A C 1
ATOM 1080 O O . ASP A 1 133 ? 10.913 -17.423 -0.238 1.00 87.44 133 ASP A O 1
ATOM 1084 N N . PRO A 1 134 ? 11.081 -19.637 0.108 1.00 89.50 134 PRO A N 1
ATOM 1085 C CA . PRO A 1 134 ? 10.180 -19.636 1.255 1.00 89.50 134 PRO A CA 1
ATOM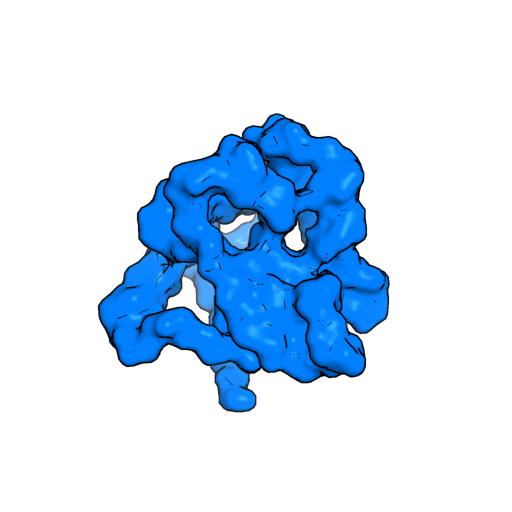 1086 C C . PRO A 1 134 ? 10.612 -18.706 2.394 1.00 89.50 134 PRO A C 1
ATOM 1088 O O . PRO A 1 134 ? 9.747 -18.122 3.052 1.00 89.50 134 PRO A O 1
ATOM 1091 N N . GLU A 1 135 ? 11.919 -18.539 2.637 1.00 88.94 135 GLU A N 1
ATOM 1092 C CA . GLU A 1 135 ? 12.399 -17.621 3.678 1.00 88.94 135 GLU A CA 1
ATOM 1093 C C . GLU A 1 135 ? 12.114 -16.169 3.296 1.00 88.94 135 GLU A C 1
ATOM 1095 O O . GLU A 1 135 ? 11.575 -15.415 4.112 1.00 88.94 135 GLU A O 1
ATOM 1100 N N . TYR A 1 136 ? 12.380 -15.793 2.042 1.00 85.56 136 TYR A N 1
ATOM 1101 C CA . TYR A 1 136 ? 11.998 -14.489 1.506 1.00 85.56 136 TYR A CA 1
ATOM 1102 C C . TYR A 1 136 ? 10.493 -14.221 1.665 1.00 85.56 136 TYR A C 1
ATOM 1104 O O . TYR A 1 136 ? 10.118 -13.219 2.281 1.00 85.56 136 TYR A O 1
ATOM 1112 N N . ILE A 1 137 ? 9.627 -15.129 1.203 1.00 87.25 137 ILE A N 1
ATOM 1113 C CA . ILE A 1 137 ? 8.163 -14.965 1.277 1.00 87.25 137 ILE A CA 1
ATOM 1114 C C . ILE A 1 137 ? 7.677 -14.879 2.730 1.00 87.25 137 ILE A C 1
ATOM 1116 O O . ILE A 1 137 ? 6.871 -14.008 3.072 1.00 87.25 137 ILE A O 1
ATOM 1120 N N . SER A 1 138 ? 8.202 -15.732 3.614 1.00 88.44 138 SER A N 1
ATOM 1121 C CA . SER A 1 138 ? 7.869 -15.687 5.039 1.00 88.44 138 SER A CA 1
ATOM 1122 C C . SER A 1 138 ? 8.318 -14.373 5.682 1.00 88.44 138 SER A C 1
ATOM 1124 O O . SER A 1 138 ? 7.592 -13.813 6.508 1.00 88.44 138 SER A O 1
ATOM 1126 N N . SER A 1 139 ? 9.505 -13.875 5.327 1.00 88.69 139 SER A N 1
ATOM 1127 C CA . SER A 1 139 ? 10.040 -12.622 5.863 1.00 88.69 139 SER A CA 1
ATOM 1128 C C . SER A 1 139 ? 9.220 -11.413 5.408 1.00 88.69 139 SER A C 1
ATOM 1130 O O . SER A 1 139 ? 8.901 -10.551 6.226 1.00 88.69 139 SER A O 1
ATOM 1132 N N . LEU A 1 140 ? 8.786 -11.394 4.143 1.00 87.38 140 LEU A N 1
ATOM 1133 C CA . LEU A 1 140 ? 7.897 -10.375 3.592 1.00 87.38 140 LEU A CA 1
ATOM 1134 C C . LEU A 1 140 ? 6.571 -10.334 4.357 1.00 87.38 140 LEU A C 1
ATOM 1136 O O . LEU A 1 140 ? 6.179 -9.270 4.840 1.00 87.38 140 LEU A O 1
ATOM 1140 N N . GLY A 1 141 ? 5.911 -11.486 4.520 1.00 87.69 141 GLY A N 1
ATOM 1141 C CA . GLY A 1 141 ? 4.652 -11.578 5.263 1.00 87.69 141 GLY A CA 1
ATOM 1142 C C . GLY A 1 141 ? 4.788 -11.082 6.706 1.00 87.69 141 GLY A C 1
ATOM 1143 O O . GLY A 1 141 ? 3.952 -10.313 7.188 1.00 87.69 141 GLY A O 1
ATOM 1144 N N . ALA A 1 142 ? 5.883 -11.446 7.380 1.00 89.50 142 ALA A N 1
ATOM 1145 C CA . ALA A 1 142 ? 6.176 -10.976 8.732 1.00 89.50 142 ALA A CA 1
ATOM 1146 C C . ALA A 1 142 ? 6.405 -9.455 8.790 1.00 89.50 142 ALA A C 1
ATOM 1148 O O . ALA A 1 142 ? 5.914 -8.796 9.710 1.00 89.50 142 ALA A O 1
ATOM 1149 N N . THR A 1 143 ? 7.111 -8.876 7.815 1.00 89.06 143 THR A N 1
ATOM 1150 C CA . THR A 1 143 ? 7.360 -7.429 7.773 1.00 89.06 143 THR A CA 1
ATOM 1151 C C . THR A 1 143 ? 6.091 -6.635 7.472 1.00 89.06 143 THR A C 1
ATOM 1153 O O . THR A 1 143 ? 5.854 -5.623 8.131 1.00 89.06 143 THR A O 1
ATOM 1156 N N . ILE A 1 144 ? 5.230 -7.102 6.562 1.00 88.19 144 ILE A N 1
ATOM 1157 C CA . ILE A 1 144 ? 3.917 -6.484 6.309 1.00 88.19 144 ILE A CA 1
ATOM 1158 C C . ILE A 1 144 ? 3.102 -6.435 7.600 1.00 88.19 144 ILE A C 1
ATOM 1160 O O . ILE A 1 144 ? 2.633 -5.369 8.009 1.00 88.19 144 ILE A O 1
ATOM 1164 N N . PHE A 1 145 ? 3.002 -7.574 8.289 1.00 88.88 145 PHE A N 1
ATOM 1165 C CA . PHE A 1 145 ? 2.271 -7.661 9.547 1.00 88.88 145 PHE A CA 1
ATOM 1166 C C . PHE A 1 145 ? 2.863 -6.737 10.621 1.00 88.88 145 PHE A C 1
ATOM 1168 O O . PHE A 1 145 ? 2.133 -6.037 11.325 1.00 88.88 145 PHE A O 1
ATOM 1175 N N . LYS A 1 146 ? 4.196 -6.666 10.708 1.00 89.31 146 LYS A N 1
ATOM 1176 C CA . LYS A 1 146 ? 4.906 -5.748 11.608 1.00 89.31 146 LYS A CA 1
ATOM 1177 C C . LYS A 1 146 ? 4.625 -4.279 11.279 1.00 89.31 146 LYS A C 1
ATOM 1179 O O . LYS A 1 146 ? 4.432 -3.487 12.199 1.00 89.31 146 LYS A O 1
ATOM 1184 N N . GLY A 1 147 ? 4.578 -3.915 9.996 1.00 87.19 147 GLY A N 1
ATOM 1185 C CA . GLY A 1 147 ? 4.198 -2.580 9.532 1.00 87.19 147 GLY A CA 1
ATOM 1186 C C . GLY A 1 147 ? 2.812 -2.186 10.038 1.00 87.19 147 GLY A C 1
ATOM 1187 O O . GLY A 1 147 ? 2.666 -1.142 10.671 1.00 87.19 147 GLY A O 1
ATOM 1188 N N . MET A 1 148 ? 1.826 -3.072 9.876 1.00 87.19 148 MET A N 1
ATOM 1189 C CA . MET A 1 148 ? 0.463 -2.849 10.375 1.00 87.19 148 MET A CA 1
ATOM 1190 C C . MET A 1 148 ? 0.425 -2.699 11.899 1.00 87.19 148 MET A C 1
ATOM 1192 O O . MET A 1 148 ? -0.099 -1.713 12.417 1.00 87.19 148 MET A O 1
ATOM 1196 N N . GLN A 1 149 ? 1.057 -3.627 12.622 1.00 89.25 149 GLN A N 1
ATOM 1197 C CA . GLN A 1 149 ? 1.097 -3.608 14.085 1.00 89.25 149 GLN A CA 1
ATOM 1198 C C . GLN A 1 149 ? 1.791 -2.357 14.644 1.00 89.25 149 GLN A C 1
ATOM 1200 O O . GLN A 1 149 ? 1.455 -1.883 15.729 1.00 89.25 149 GLN A O 1
ATOM 1205 N N . SER A 1 150 ? 2.754 -1.803 13.906 1.00 89.62 150 SER A N 1
ATOM 1206 C CA . SER A 1 150 ? 3.450 -0.585 14.318 1.00 89.62 150 SER A CA 1
ATOM 1207 C C . SER A 1 150 ? 2.588 0.682 14.230 1.00 89.62 150 SER A C 1
ATOM 1209 O O . SER A 1 150 ? 2.893 1.650 14.929 1.00 89.62 150 SER A O 1
ATOM 1211 N N . GLY A 1 151 ? 1.527 0.677 13.410 1.00 85.81 151 GLY A N 1
ATOM 1212 C CA . GLY A 1 151 ? 0.548 1.765 13.303 1.00 85.81 151 GLY A CA 1
ATOM 1213 C C . GLY A 1 151 ? -0.730 1.534 14.121 1.00 85.81 151 GLY A C 1
ATOM 1214 O O . GLY A 1 151 ? -1.304 2.488 14.641 1.00 85.81 151 GLY A O 1
ATOM 1215 N N . ASP A 1 152 ? -1.152 0.278 14.303 1.00 86.44 152 ASP A N 1
ATOM 1216 C CA . ASP A 1 152 ? -2.211 -0.105 15.243 1.00 86.44 152 ASP A CA 1
ATOM 1217 C C . ASP A 1 152 ? -1.735 -1.232 16.165 1.00 86.44 152 ASP A C 1
ATOM 1219 O O . ASP A 1 152 ? -1.678 -2.399 15.769 1.00 86.44 152 ASP A O 1
ATOM 1223 N N . CYS A 1 153 ? -1.468 -0.900 17.432 1.00 82.06 153 CYS A N 1
ATOM 1224 C CA . CYS A 1 153 ? -1.045 -1.869 18.447 1.00 82.06 153 CYS A CA 1
ATOM 1225 C C . CYS A 1 153 ? -2.088 -2.964 18.730 1.00 82.06 153 CYS A C 1
ATOM 1227 O O . CYS A 1 153 ? -1.737 -4.005 19.281 1.00 82.06 153 CYS A O 1
ATOM 1229 N N . ASN A 1 154 ? -3.347 -2.750 18.330 1.00 79.62 154 ASN A N 1
ATOM 1230 C CA . ASN A 1 154 ? -4.427 -3.727 18.442 1.00 79.62 154 ASN A CA 1
ATOM 1231 C C . ASN A 1 154 ? -4.670 -4.510 17.141 1.00 79.62 154 ASN A C 1
ATOM 1233 O O . ASN A 1 154 ? -5.649 -5.260 17.066 1.00 79.62 154 ASN A O 1
ATOM 1237 N N . THR A 1 155 ? -3.813 -4.358 16.121 1.00 73.19 155 THR A N 1
ATOM 1238 C CA . THR A 1 155 ? -3.891 -5.160 14.893 1.00 73.19 155 THR A CA 1
ATOM 1239 C C . THR A 1 155 ? -3.953 -6.631 15.268 1.00 73.19 155 THR A C 1
ATOM 1241 O O . THR A 1 155 ? -3.021 -7.179 15.855 1.00 73.19 155 THR A O 1
ATOM 1244 N N . SER A 1 156 ? -5.080 -7.260 14.950 1.00 60.56 156 SER A N 1
ATOM 1245 C CA . SER A 1 156 ? -5.386 -8.602 15.437 1.00 60.56 156 SER A CA 1
ATOM 1246 C C . SER A 1 156 ? -5.311 -9.637 14.324 1.00 60.56 156 SER A C 1
ATOM 1248 O O . SER A 1 156 ? -5.037 -10.803 14.604 1.00 60.56 156 SER A O 1
ATOM 1250 N N . LYS A 1 157 ? -5.602 -9.248 13.072 1.00 78.56 157 LYS A N 1
ATOM 1251 C CA . LYS A 1 157 ? -5.676 -10.184 11.944 1.00 78.56 157 LYS A CA 1
ATOM 1252 C C . LYS A 1 157 ? -5.271 -9.541 10.624 1.00 78.56 157 LYS A C 1
ATOM 1254 O O . LYS A 1 157 ? -5.566 -8.375 10.366 1.00 78.56 157 LYS A O 1
ATOM 1259 N N . PHE A 1 158 ? -4.666 -10.366 9.782 1.00 80.50 158 PHE A N 1
ATOM 1260 C CA . PHE A 1 158 ? -4.321 -10.059 8.406 1.00 80.50 158 PHE A CA 1
ATOM 1261 C C . PHE A 1 158 ? -5.188 -10.913 7.477 1.00 80.50 158 PHE A C 1
ATOM 1263 O O . PHE A 1 158 ? -5.246 -12.132 7.642 1.00 80.50 158 PHE A O 1
ATOM 1270 N N . ALA A 1 159 ? -5.918 -10.271 6.570 1.00 78.38 159 ALA A N 1
ATOM 1271 C CA . ALA A 1 159 ? -6.722 -10.940 5.558 1.00 78.38 159 ALA A CA 1
ATOM 1272 C C . ALA A 1 159 ? -5.923 -11.000 4.253 1.00 78.38 159 ALA A C 1
ATOM 1274 O O . ALA A 1 159 ? -5.624 -9.957 3.674 1.00 78.38 159 ALA A O 1
ATOM 1275 N N . LEU A 1 160 ? -5.597 -12.216 3.822 1.00 80.88 160 LEU A N 1
ATOM 1276 C CA . LEU A 1 160 ? -4.867 -12.508 2.592 1.00 80.88 160 LEU A CA 1
ATOM 1277 C C . LEU A 1 160 ? -5.816 -13.085 1.551 1.00 80.88 160 LEU A C 1
ATOM 1279 O O . LEU A 1 160 ? -6.636 -13.951 1.880 1.00 80.88 160 LEU A O 1
ATOM 1283 N N . LEU A 1 161 ? -5.686 -12.629 0.312 1.00 75.56 161 LEU A N 1
ATOM 1284 C CA . LEU A 1 161 ? -6.327 -13.264 -0.822 1.00 75.56 161 LEU A CA 1
ATOM 1285 C C . LEU A 1 161 ? -5.523 -14.511 -1.220 1.00 75.56 161 LEU A C 1
ATOM 1287 O O . LEU A 1 161 ? -4.311 -14.457 -1.405 1.00 75.56 161 LEU A O 1
ATOM 1291 N N . SER A 1 162 ? -6.202 -15.651 -1.339 1.00 82.00 162 SER A N 1
ATOM 1292 C CA . SER A 1 162 ? -5.647 -16.852 -1.969 1.00 82.00 162 SER A CA 1
ATOM 1293 C C . SER A 1 162 ? -6.222 -16.954 -3.381 1.00 82.00 162 SER A C 1
ATOM 1295 O O . SER A 1 162 ? -7.385 -17.342 -3.533 1.00 82.00 162 SER A O 1
ATOM 1297 N N . TRP A 1 163 ? -5.438 -16.549 -4.376 1.00 76.12 163 TRP A N 1
ATOM 1298 C CA . TRP A 1 163 ? -5.790 -16.549 -5.797 1.00 76.12 163 TRP A CA 1
ATOM 1299 C C . TRP A 1 163 ? -4.679 -17.232 -6.607 1.00 76.12 163 TRP A C 1
ATOM 1301 O O . TRP A 1 163 ? -3.517 -17.165 -6.201 1.00 76.12 163 TRP A O 1
ATOM 1311 N N . ASP A 1 164 ? -5.059 -17.907 -7.695 1.00 51.62 164 ASP A N 1
ATOM 1312 C CA . ASP A 1 164 ? -4.192 -18.738 -8.549 1.00 51.62 164 ASP A CA 1
ATOM 1313 C C . ASP A 1 164 ? -3.774 -18.011 -9.838 1.00 51.62 164 ASP A C 1
ATOM 1315 O O . ASP A 1 164 ? -4.660 -17.411 -10.494 1.00 51.62 164 ASP A O 1
#

InterPro domains:
  IPR007781 Alpha-N-acetylglucosaminidase [PTHR12872] (55-154)
  IPR024733 Alpha-N-acetylglucosaminidase, tim-barrel domain [PF05089] (1-53)
  IPR024733 Alpha-N-acetylglucosaminidase, tim-barrel domain [PF05089] (56-163)

Radius of gyration: 15.92 Å; chains: 1; bounding box: 50×37×44 Å

Secondary structure (DSSP, 8-state):
-GGGT-------TTHHHHHHHHHHHHH---TGGGTTTSPPGGGHHHHHTTSSS-SS-TTHHHH-TTS-EEE----S-GGG-GGGS-PEEEPTTSHHHHHHHHHHHHHHHHHH-S--SEEE--SSTTS--S---HHHHHHHHHHHHHHHHHH-TT--EEE-----

pLDDT: mean 85.04, std 7.6, range [51.62, 95.0]

Foldseek 3Di:
DVVVVDDDDDDCPCLVVLLVCLCCVVVVDDVVQCVLAADDPVCRVCSQQCAFHAVDGPCCCVSCVVWDWAFFDHRPDDVPDCSTGRYTDTQLVGPVLLVSLLSSLLSCCVPVNCPDLEDEHHHADVTDDPDPDPVSVVSSVVSNQNSNCNNPVSNDYYDYDDDD

=== Feature glossary ===
The record interleaves many kinds of information about one protein. Here is each kind framed as the question it answers.

Q: What does the local fold look like, residue by residue?
A: A 3Di character summarizes, for each residue, the relative orientation of the Cα frame of its nearest spatial neighbor. Because it encodes fold topology rather than chemistry, 3Di alignments detect remote structural similarity that sequence alignment misses.

Q: Which residues are in helices, strands, or loops?
A: Secondary structure is the local, repeating backbone conformation. DSSP classifies it into eight states by reading the hydrogen-bond network: three helix types (H, G, I), two β types (E, B), two non-regular types (T, S), and unstructured coil (-).

Q: How big and how compact is the whole molecule?
A: Three whole-structure scalars: the radius of gyration (RMS distance of Cα from centroid, in Å), the count of Cα–Cα contacts (pairs closer than 8 Å and separated by more than four residues in sequence — i.e. tertiary, not local, contacts), and the bounding-box dimensions. Together they distinguish compact globular folds from extended fibres or disordered chains.

Q: How confident is the AlphaFold model at each residue?
A: For AlphaFold models, the B-factor field carries pLDDT — the model's own estimate of local accuracy on a 0–100 scale. Regions with pLDDT<50 should be treated as essentially unmodeled; they often correspond to intrinsically disordered segments.

Q: What family and function is it annotated with?
A: Functional annotations link the protein to curated databases. InterPro entries identify conserved domains and families by matching the sequence against member-database signatures (Pfam, PROSITE, CDD, …). Gene Ontology (GO) terms describe molecular function, biological process, and cellular component in a controlled vocabulary. CATH places the structure in a hierarchical fold classification (Class/Architecture/Topology/Homologous-superfamily). The organism is the source species.

Q: What known structures does this most resemble?
A: Nearest PDB neighbors are the top structural matches found by Foldseek when searching this structure against the entire Protein Data Bank. Each hit reports a TM-score (0 to 1; >0.5 almost always implies the same fold) and an E-value. These are *structural* homologs — they may share no detectable sequence similarity.

Q: Which residues are buried vs exposed?
A: Solvent-accessible surface area (SASA) is the area in Å² traced out by the centre of a 1.4 Å probe sphere (a water molecule) rolled over the protein's van der Waals surface (Shrake–Rupley / Lee–Richards construction). Buried residues have near-zero SASA; fully exposed residues can exceed 200 Å². The total SASA scales roughly with the number of surface residues.

Q: What are the backbone torsion angles?
A: φ (phi) and ψ (psi) are the two rotatable backbone dihedrals per residue: φ is the C(i-1)–N–Cα–C torsion, ψ is the N–Cα–C–N(i+1) torsion, both in degrees on (−180°, 180°]. α-helical residues cluster near (−60°, −45°); β-strand residues near (−120°, +130°). A Ramachandran plot is simply a scatter of (φ, ψ) for every residue.

Q: Are the domains correctly placed relative to each other?
A: Predicted aligned error is AlphaFold's pairwise confidence. Unlike pLDDT (per-residue), PAE is per-residue-pair and captures whether two parts of the structure are correctly placed relative to each other. Units are ångströms of expected positional error.

Q: What if only a Cα trace is available?
A: P-SEA three-state annotation labels each residue as helix, strand, or coil based purely on the geometry of the Cα trace. It serves as a fallback when the full backbone (and thus DSSP) is unavailable.

Q: What is the amino-acid chain?
A: This is the polypeptide sequence — one letter per residue, N-terminus first. Length ranges from a few dozen residues for small domains to over a thousand for large multi-domain proteins.

Q: What do the rendered images show?
A: The six renders are orthographic views along the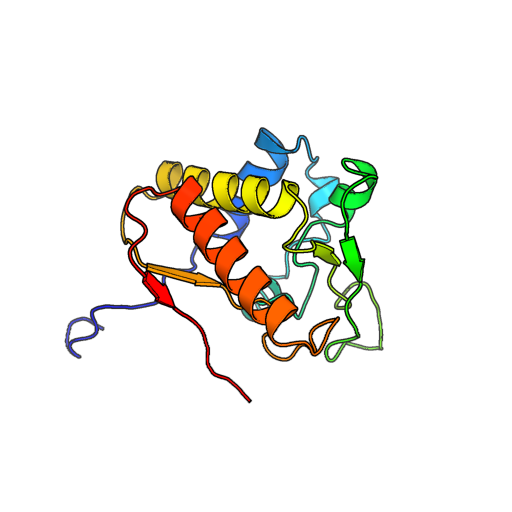 three Cartesian axes in both directions. Representation (cartoon, sticks, or surface) and color scheme (sequence-rainbow or by-chain) vary across proteins so the training set covers all the common visualization conventions.

Q: What do the diagnostic plots show?
A: Plot images: a contact map (which residues are close in 3D, as an N×N binary image), a Ramachandran scatter (backbone torsion angles, revealing secondary-structure composition at a glance), and — for AlphaFold structures — a PAE heatmap (pairwise prediction confidence).

Q: How mobile is each atom in the crystal?
A: B-factor (Debye–Waller factor) reflects atomic displacement in the crystal lattice. It is an experimental observable (units Å²), not a prediction; low values mean the atom is pinned down, high values mean it moves or is heterogeneous across the crystal.

Q: Where is each backbone atom in 3D?
A: The mmCIF table is the protein's shape written out atom by atom. For each backbone N, Cα, C, and carbonyl O, it records an (x, y, z) coordinate triple in Å plus the residue type, chain letter, and residue number.